Protein AF-A0A1B6F4Y6-F1 (afdb_monomer_lite)

Sequence (107 aa):
PGYATYAAPAYAAPAYHAPAAYAAPAYAAPAYAPAAYHAAPAYAPLASTAVGATAQSTVRSLDGNSVVSQYSKAVDTAFSSVRKYDTRVSNDGVAIAPAYHAPAAYA

InterPro domains:
  IPR022727 Pupal cuticle protein C1 [PF11018] (48-105)
  IPR022727 Pupal cuticle protein C1 [PTHR39068] (20-104)

Organism: NCBI:txid1464854

Secondary structure (DSSP, 8-state):
--PPPPPPPPPPPPPPPPPPPPPPPP-PPPP-PPPPPPPPP--------EEEEEEEEEEE-TTS-EEEEEEEEEEEETT-SS-EEEEEEE-----------PPP---

Structure (mmCIF, N/CA/C/O backbone):
data_AF-A0A1B6F4Y6-F1
#
_entry.id   AF-A0A1B6F4Y6-F1
#
loop_
_atom_site.group_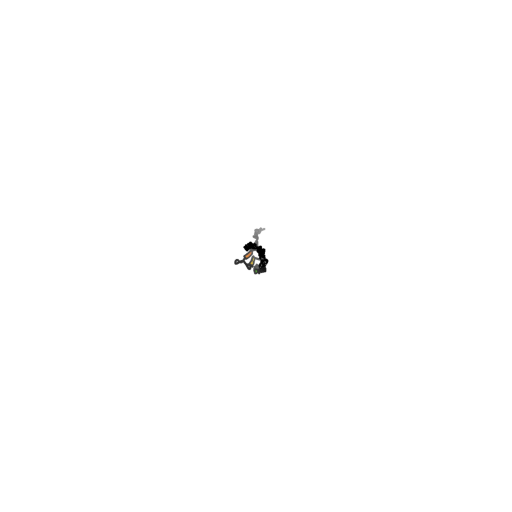PDB
_atom_site.id
_atom_site.type_symbol
_atom_site.label_atom_id
_atom_site.label_alt_id
_atom_site.label_comp_id
_atom_site.label_asym_id
_atom_site.label_entity_id
_atom_site.label_seq_id
_atom_site.pdbx_PDB_ins_code
_atom_site.Cartn_x
_atom_site.Cartn_y
_atom_site.Cartn_z
_atom_site.occupancy
_atom_site.B_iso_or_equiv
_atom_site.auth_seq_id
_atom_site.auth_comp_id
_atom_site.auth_asym_id
_atom_site.auth_atom_id
_atom_site.pdbx_PDB_model_num
ATOM 1 N N . PRO A 1 1 ? -82.770 4.663 133.769 1.00 49.16 1 PRO A N 1
ATOM 2 C CA . PRO A 1 1 ? -81.553 5.274 133.186 1.00 49.16 1 PRO A CA 1
ATOM 3 C C . PRO A 1 1 ? -80.719 4.231 132.425 1.00 49.16 1 PRO A C 1
ATOM 5 O O . PRO A 1 1 ? -80.155 3.334 133.039 1.00 49.16 1 PRO A O 1
ATOM 8 N N . GLY A 1 2 ? -80.678 4.323 131.097 1.00 47.34 2 GLY A N 1
ATOM 9 C CA . GLY A 1 2 ? -79.768 3.543 130.258 1.00 47.34 2 GLY A CA 1
ATOM 10 C C . GLY A 1 2 ? -79.181 4.482 129.216 1.00 47.34 2 GLY A C 1
ATOM 11 O O . GLY A 1 2 ? -79.928 5.018 128.403 1.00 47.34 2 GLY A O 1
ATOM 12 N N . TYR A 1 3 ? -77.881 4.754 129.289 1.00 50.53 3 TYR A N 1
ATOM 13 C CA . TYR A 1 3 ? -77.208 5.601 128.308 1.00 50.53 3 TYR A CA 1
ATOM 14 C C . TYR A 1 3 ? -76.654 4.706 127.203 1.00 50.53 3 TYR A C 1
ATOM 16 O O . TYR A 1 3 ? -75.944 3.743 127.488 1.00 50.53 3 TYR A O 1
ATOM 24 N N . ALA A 1 4 ? -76.994 5.007 125.952 1.00 58.19 4 ALA A N 1
ATOM 25 C CA . ALA A 1 4 ? -76.395 4.347 124.803 1.00 58.19 4 ALA A CA 1
ATOM 26 C C . ALA A 1 4 ? -74.946 4.829 124.645 1.00 58.19 4 ALA A C 1
ATOM 28 O O . ALA A 1 4 ? -74.690 6.026 124.515 1.00 58.19 4 ALA A O 1
ATOM 29 N N . THR A 1 5 ? -73.996 3.899 124.671 1.00 63.69 5 THR A N 1
ATOM 30 C CA . THR A 1 5 ? -72.590 4.155 124.356 1.00 63.69 5 THR A CA 1
ATOM 31 C C . THR A 1 5 ? -72.442 4.380 122.855 1.00 63.69 5 THR A C 1
ATOM 33 O O . THR A 1 5 ? -72.793 3.525 122.045 1.00 63.69 5 THR A O 1
ATOM 36 N N . TYR A 1 6 ? -71.919 5.543 122.475 1.00 61.00 6 TYR A N 1
ATOM 37 C CA . TYR A 1 6 ? -71.597 5.853 121.086 1.00 61.00 6 TYR A CA 1
ATOM 38 C C . TYR A 1 6 ? -70.309 5.130 120.668 1.00 61.00 6 TYR A C 1
ATOM 40 O O . TYR A 1 6 ? -69.278 5.282 121.323 1.00 61.00 6 TYR A O 1
ATOM 48 N N . ALA A 1 7 ? -70.356 4.368 119.574 1.00 67.25 7 ALA A N 1
ATOM 49 C CA . ALA A 1 7 ? -69.176 3.787 118.937 1.00 67.25 7 ALA A CA 1
ATOM 50 C C . ALA A 1 7 ? -68.831 4.600 117.682 1.00 67.25 7 ALA A C 1
ATOM 52 O O . ALA A 1 7 ? -69.653 4.728 116.775 1.00 67.25 7 ALA A O 1
ATOM 53 N N . ALA A 1 8 ? -67.625 5.170 117.635 1.00 62.53 8 ALA A N 1
ATOM 54 C CA . ALA A 1 8 ? -67.178 5.952 116.489 1.00 62.53 8 ALA A CA 1
ATOM 55 C C . ALA A 1 8 ? -66.841 5.036 115.293 1.00 62.53 8 ALA A C 1
ATOM 57 O O . ALA A 1 8 ? -66.228 3.983 115.490 1.00 62.53 8 ALA A O 1
ATOM 58 N N . PRO A 1 9 ? -67.202 5.417 114.056 1.00 69.50 9 PRO A N 1
ATOM 59 C CA . PRO A 1 9 ? -66.883 4.623 112.877 1.00 69.50 9 PRO A CA 1
ATOM 60 C C . PRO A 1 9 ? -65.378 4.657 112.573 1.00 69.50 9 PRO A C 1
ATOM 62 O O . PRO A 1 9 ? -64.752 5.718 112.576 1.00 69.50 9 PRO A O 1
ATOM 65 N N . ALA A 1 10 ? -64.799 3.490 112.283 1.00 69.94 10 ALA A N 1
ATOM 66 C CA . ALA A 1 10 ? -63.423 3.371 111.815 1.00 69.94 10 ALA A CA 1
ATOM 67 C C . ALA A 1 10 ? -63.345 3.727 110.324 1.00 69.94 10 ALA A C 1
ATOM 69 O O . ALA A 1 10 ? -64.048 3.141 109.501 1.00 69.94 10 ALA A O 1
ATOM 70 N N . TYR A 1 11 ? -62.480 4.677 109.974 1.00 58.34 11 TYR A N 1
ATOM 71 C CA . TYR A 1 11 ? -62.219 5.046 108.584 1.00 58.34 11 TYR A CA 1
ATOM 72 C C . TYR A 1 11 ? -61.033 4.241 108.039 1.00 58.34 11 TYR A C 1
ATOM 74 O O . TYR A 1 11 ? -59.954 4.256 108.628 1.00 58.34 11 TYR A O 1
ATOM 82 N N . ALA A 1 12 ? -61.218 3.563 106.904 1.00 70.44 12 ALA A N 1
ATOM 83 C CA . ALA A 1 12 ? -60.131 2.922 106.163 1.00 70.44 12 ALA A CA 1
ATOM 84 C C . ALA A 1 12 ? -59.596 3.882 105.089 1.00 70.44 12 ALA A C 1
ATOM 86 O O . ALA A 1 12 ? -60.371 4.452 104.320 1.00 70.44 12 ALA A O 1
ATOM 87 N N . ALA A 1 13 ? -58.276 4.076 105.041 1.00 69.75 13 ALA A N 1
ATOM 88 C CA . ALA A 1 13 ? -57.645 4.933 104.040 1.00 69.75 13 ALA A CA 1
ATOM 89 C C . ALA A 1 13 ? -57.548 4.219 102.672 1.00 69.75 13 ALA A C 1
ATOM 91 O O . ALA A 1 13 ? -57.342 3.003 102.642 1.00 69.75 13 ALA A O 1
ATOM 92 N N . PRO A 1 14 ? -57.651 4.939 101.538 1.00 68.75 14 PRO A N 1
ATOM 93 C CA . PRO A 1 14 ? -57.497 4.337 100.215 1.00 68.75 14 PRO A CA 1
ATOM 94 C C . PRO A 1 14 ? -56.054 3.880 99.965 1.00 68.75 14 PRO A C 1
ATOM 96 O O . PRO A 1 14 ? -55.106 4.598 100.286 1.00 68.75 14 PRO A O 1
ATOM 99 N N . ALA A 1 15 ? -55.887 2.717 99.334 1.00 69.44 15 ALA A N 1
ATOM 100 C CA . ALA A 1 15 ? -5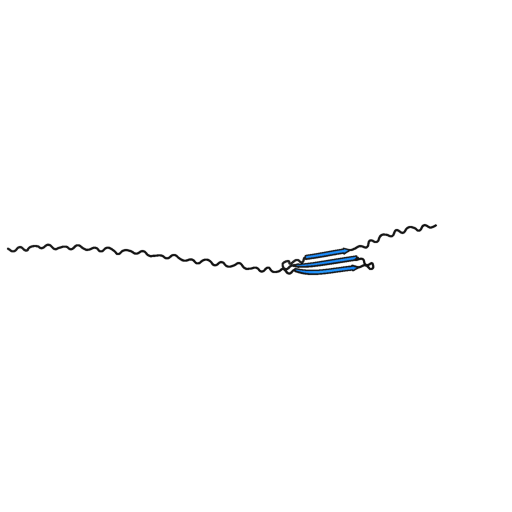4.599 2.262 98.821 1.00 69.44 15 ALA A CA 1
ATOM 101 C C . ALA A 1 15 ? -54.383 2.792 97.394 1.00 69.44 15 ALA A C 1
ATOM 103 O O . ALA A 1 15 ? -55.253 2.644 96.535 1.00 69.44 15 ALA A O 1
ATOM 104 N N . TYR A 1 16 ? -53.220 3.389 97.135 1.00 57.78 16 TYR A N 1
ATOM 105 C CA . TYR A 1 16 ? -52.840 3.878 95.808 1.00 57.78 16 TYR A CA 1
ATOM 106 C C . TYR A 1 16 ? -51.953 2.851 95.092 1.00 57.78 16 TYR A C 1
ATOM 108 O O . TYR A 1 16 ? -50.987 2.352 95.669 1.00 57.78 16 TYR A O 1
ATOM 116 N N . HIS A 1 17 ? -52.256 2.555 93.825 1.00 66.12 17 HIS A N 1
ATOM 117 C CA . HIS A 1 17 ? -51.414 1.717 92.967 1.00 66.12 17 HIS A CA 1
ATOM 118 C C . HIS A 1 17 ? -50.436 2.570 92.151 1.00 66.12 17 HIS A C 1
ATOM 120 O O . HIS A 1 17 ? -50.825 3.581 91.567 1.00 66.12 17 HIS A O 1
ATOM 126 N N . ALA A 1 18 ? -49.169 2.151 92.096 1.00 66.62 18 ALA A N 1
ATOM 127 C CA . ALA A 1 18 ? -48.155 2.787 91.259 1.00 66.62 18 ALA A CA 1
ATOM 128 C C . ALA A 1 18 ? -48.318 2.370 89.781 1.00 66.62 18 ALA A C 1
ATOM 130 O O . ALA A 1 18 ? -48.657 1.213 89.514 1.00 66.62 18 ALA A O 1
ATOM 131 N N . PRO A 1 19 ? -48.079 3.275 88.815 1.00 68.00 19 PRO A N 1
ATOM 132 C CA . PRO A 1 19 ? -48.217 2.962 87.395 1.00 68.00 19 PRO A CA 1
ATOM 133 C C . PRO A 1 19 ? -47.109 2.020 86.892 1.00 68.00 19 PRO A C 1
ATOM 135 O O . PRO A 1 19 ? -45.986 2.024 87.396 1.00 68.00 19 PRO A O 1
ATOM 138 N N . ALA A 1 20 ? -47.435 1.217 85.875 1.00 70.94 20 ALA A N 1
ATOM 139 C CA . ALA A 1 20 ? -46.521 0.261 85.251 1.00 70.94 20 ALA A CA 1
ATOM 140 C C . ALA A 1 20 ? -45.372 0.955 84.489 1.00 70.94 20 ALA A C 1
ATOM 142 O O . ALA A 1 20 ? -45.565 2.002 83.869 1.00 70.94 20 ALA A O 1
ATOM 143 N N . ALA A 1 21 ? -44.177 0.355 84.520 1.00 70.31 21 ALA A N 1
ATOM 144 C CA . ALA A 1 21 ? -42.980 0.890 83.873 1.00 70.31 21 ALA A CA 1
ATOM 145 C C . ALA A 1 21 ? -4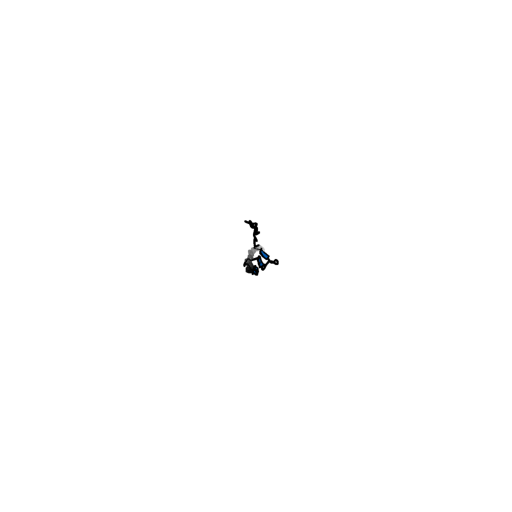3.072 0.846 82.334 1.00 70.31 21 ALA A C 1
ATOM 147 O O . ALA A 1 21 ? -43.538 -0.132 81.751 1.00 70.31 21 ALA A O 1
ATOM 148 N N . TYR A 1 22 ? -42.595 1.908 81.682 1.00 65.25 22 TYR A N 1
ATOM 149 C CA . TYR A 1 22 ? -42.643 2.085 80.229 1.00 65.25 22 TYR A CA 1
ATOM 150 C C . TYR A 1 22 ? -41.427 1.433 79.546 1.00 65.25 22 TYR A C 1
ATOM 152 O O . TYR A 1 22 ? -40.292 1.682 79.951 1.00 65.25 22 TYR A O 1
ATOM 160 N N . ALA A 1 23 ? -41.644 0.634 78.496 1.00 69.25 23 ALA A N 1
ATOM 161 C CA . ALA A 1 23 ? -40.573 0.046 77.683 1.00 69.25 23 ALA A CA 1
ATOM 162 C C . ALA A 1 23 ? -40.383 0.833 76.375 1.00 69.25 23 ALA A C 1
ATOM 164 O O . ALA A 1 23 ? -41.352 1.134 75.678 1.00 69.25 23 ALA A O 1
ATOM 165 N N . ALA A 1 24 ? -39.136 1.174 76.040 1.00 66.50 24 ALA A N 1
ATOM 166 C CA . ALA A 1 24 ? -38.817 1.953 74.843 1.00 66.50 24 ALA A CA 1
ATOM 167 C C . ALA A 1 24 ? -38.710 1.071 73.574 1.00 66.50 24 ALA A C 1
ATOM 169 O O . ALA A 1 24 ? -38.251 -0.070 73.672 1.00 66.50 24 ALA A O 1
ATOM 170 N N . PRO A 1 25 ? -39.073 1.581 72.379 1.00 68.94 25 PRO A N 1
ATOM 171 C CA . PRO A 1 25 ? -38.946 0.840 71.121 1.00 68.94 25 PRO A CA 1
ATOM 172 C C . PRO A 1 25 ? -37.488 0.695 70.662 1.00 68.94 25 PRO A C 1
ATOM 174 O O . PRO A 1 25 ? -36.698 1.632 70.784 1.00 68.94 25 PRO A O 1
ATOM 177 N N . ALA A 1 26 ? -37.152 -0.449 70.059 1.00 73.94 26 ALA A N 1
ATOM 178 C CA . ALA A 1 26 ? -35.869 -0.674 69.392 1.00 73.94 26 ALA A CA 1
ATOM 179 C C . ALA A 1 26 ? -35.980 -0.401 67.881 1.00 73.94 26 ALA A C 1
ATOM 181 O O . ALA A 1 26 ? -36.937 -0.834 67.240 1.00 73.94 26 ALA A O 1
ATOM 182 N N . TYR A 1 27 ? -34.982 0.276 67.309 1.00 67.00 27 TYR A N 1
ATOM 183 C CA . TYR A 1 27 ? -34.905 0.582 65.876 1.00 67.00 27 TYR A CA 1
ATOM 184 C C . TYR A 1 27 ? -33.744 -0.176 65.221 1.00 67.00 27 TYR A C 1
ATOM 186 O O . TYR A 1 27 ? -32.644 -0.219 65.770 1.00 67.00 27 TYR A O 1
ATOM 194 N N . ALA A 1 28 ? -33.979 -0.748 64.036 1.00 76.00 28 ALA A N 1
ATOM 195 C CA . ALA A 1 28 ? -32.953 -1.400 63.220 1.00 76.00 28 ALA A CA 1
ATOM 196 C C . ALA A 1 28 ? -32.462 -0.461 62.106 1.00 76.00 28 ALA A C 1
ATOM 198 O O . ALA A 1 28 ? -33.259 0.250 61.492 1.00 76.00 28 ALA A O 1
ATOM 199 N N . ALA A 1 29 ? -31.153 -0.462 61.837 1.00 75.88 29 ALA A N 1
ATOM 200 C CA . ALA A 1 29 ? -30.553 0.369 60.796 1.00 75.88 29 ALA A CA 1
ATOM 201 C C . ALA A 1 29 ? -30.686 -0.271 59.394 1.00 75.88 29 ALA A C 1
ATOM 203 O O . ALA A 1 29 ? -30.615 -1.498 59.281 1.00 75.88 29 ALA A O 1
ATOM 204 N N . PRO A 1 30 ? -30.828 0.527 58.316 1.00 71.69 30 PRO A N 1
ATOM 205 C CA . PRO A 1 30 ? -30.873 0.009 56.948 1.00 71.69 30 PRO A CA 1
ATOM 206 C C . PRO A 1 30 ? -29.524 -0.570 56.497 1.00 71.69 30 PRO A C 1
ATOM 208 O O . PRO A 1 30 ? -28.478 0.045 56.708 1.00 71.69 30 PRO A O 1
ATOM 211 N N . ALA A 1 31 ? -29.552 -1.719 55.819 1.00 75.38 31 ALA A N 1
ATOM 212 C CA . ALA A 1 31 ? -28.379 -2.309 55.177 1.00 75.38 31 ALA A CA 1
ATOM 213 C C . ALA A 1 31 ? -28.291 -1.867 53.706 1.00 75.38 31 ALA A C 1
ATOM 215 O O . ALA A 1 31 ? -29.257 -2.008 52.957 1.00 75.38 31 ALA A O 1
ATOM 216 N N . TYR A 1 32 ? -27.128 -1.363 53.287 1.00 71.25 32 TYR A N 1
ATOM 217 C CA . TYR A 1 32 ? -26.856 -0.978 51.900 1.00 71.25 32 TYR A CA 1
ATOM 218 C C . TYR A 1 32 ? -25.940 -2.003 51.222 1.00 71.25 32 TYR A C 1
ATOM 220 O O . TYR A 1 32 ? -24.920 -2.399 51.785 1.00 71.25 32 TYR A O 1
ATOM 228 N N . ALA A 1 33 ? -26.296 -2.417 50.005 1.00 78.94 33 ALA A N 1
ATOM 229 C CA . ALA A 1 33 ? -25.467 -3.282 49.167 1.00 78.94 33 ALA A CA 1
ATOM 230 C C . ALA A 1 33 ? -24.441 -2.459 48.358 1.00 78.94 33 ALA A C 1
ATOM 232 O O . ALA A 1 33 ? -24.740 -1.322 47.980 1.00 78.94 33 ALA A O 1
ATOM 233 N N . PRO A 1 34 ? -23.244 -3.006 48.067 1.00 74.12 34 PRO A N 1
ATOM 234 C CA . PRO A 1 34 ? -22.243 -2.308 47.267 1.00 74.12 34 PRO A CA 1
ATOM 235 C C . PRO A 1 34 ? -22.683 -2.158 45.803 1.00 74.12 34 PRO A C 1
ATOM 237 O O . PRO A 1 34 ? -23.311 -3.048 45.229 1.00 74.12 34 PRO A O 1
ATOM 240 N N . ALA A 1 35 ? -22.317 -1.031 45.190 1.00 75.00 35 ALA A N 1
ATOM 241 C CA . ALA A 1 35 ? -22.615 -0.739 43.791 1.00 75.00 35 ALA A CA 1
ATOM 242 C C . ALA A 1 35 ? -21.825 -1.653 42.837 1.00 75.00 35 ALA A C 1
ATOM 244 O O . ALA A 1 35 ? -20.614 -1.829 42.988 1.00 75.00 35 ALA A O 1
ATOM 245 N N . ALA A 1 36 ? -22.503 -2.200 41.825 1.00 73.25 36 ALA A N 1
ATOM 246 C CA . ALA A 1 36 ? -21.870 -2.954 40.750 1.00 73.25 36 ALA A CA 1
ATOM 247 C C . ALA A 1 36 ? -21.292 -1.990 39.701 1.00 73.25 36 ALA A C 1
ATOM 249 O O . ALA A 1 36 ? -22.020 -1.179 39.131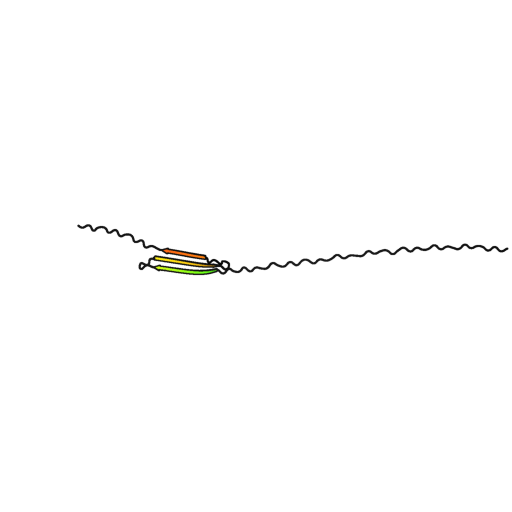 1.00 73.25 36 ALA A O 1
ATOM 250 N N . TYR A 1 37 ? -19.990 -2.091 39.432 1.00 72.44 37 TYR A N 1
ATOM 251 C CA . TYR A 1 37 ? -19.338 -1.364 38.343 1.00 72.44 37 TYR A CA 1
ATOM 252 C C . TYR A 1 37 ? -19.254 -2.243 37.091 1.00 72.44 37 TYR A C 1
ATOM 254 O O . TYR A 1 37 ? -18.876 -3.412 37.166 1.00 72.44 37 TYR A O 1
ATOM 262 N N . HIS A 1 38 ? -19.586 -1.672 35.933 1.00 72.94 38 HIS A N 1
ATOM 263 C CA . HIS A 1 38 ? -19.464 -2.342 34.640 1.00 72.94 38 HIS A CA 1
ATOM 264 C C . HIS A 1 38 ? -18.027 -2.246 34.104 1.00 72.94 38 HIS A C 1
ATOM 266 O O . HIS A 1 38 ? -17.399 -1.190 34.177 1.00 72.94 38 HIS A O 1
ATOM 272 N N . ALA A 1 39 ? -17.516 -3.347 33.546 1.00 75.06 39 ALA A N 1
ATOM 273 C CA . ALA A 1 39 ? -16.211 -3.381 32.889 1.00 75.06 39 ALA A CA 1
ATOM 274 C C . ALA A 1 39 ? -16.222 -2.569 31.580 1.00 75.06 39 ALA A C 1
ATOM 276 O O . ALA A 1 39 ? -17.206 -2.585 30.837 1.00 75.06 39 ALA A O 1
ATOM 277 N N . ALA A 1 40 ? -15.119 -1.872 31.293 1.00 73.81 40 ALA A N 1
ATOM 278 C CA . ALA A 1 40 ? -14.960 -1.104 30.061 1.00 73.81 40 ALA A CA 1
ATOM 279 C C . ALA A 1 40 ? -14.921 -2.027 28.820 1.00 73.81 40 ALA A C 1
ATOM 281 O O . ALA A 1 40 ? -14.366 -3.127 28.904 1.00 73.81 40 ALA A O 1
ATOM 282 N N . PRO A 1 41 ? -15.461 -1.597 27.662 1.00 70.00 41 PRO A N 1
ATOM 283 C CA . PRO A 1 41 ? -15.406 -2.383 26.432 1.00 70.00 41 PRO A CA 1
ATOM 284 C C . PRO A 1 41 ? -13.961 -2.652 25.993 1.00 70.00 41 PRO A C 1
ATOM 286 O O . PRO A 1 41 ? -13.140 -1.735 25.939 1.00 70.00 41 PRO A O 1
ATOM 289 N N . ALA A 1 42 ? -13.658 -3.900 25.632 1.00 71.62 42 ALA A N 1
ATOM 290 C CA . ALA A 1 42 ? -12.390 -4.257 25.008 1.00 71.62 42 ALA A CA 1
ATOM 291 C C . ALA A 1 42 ? -12.428 -3.898 23.512 1.00 71.62 42 ALA A C 1
ATOM 293 O O . ALA A 1 42 ? -13.208 -4.470 22.752 1.00 71.62 42 ALA A O 1
ATOM 294 N N . TYR A 1 43 ? -11.583 -2.961 23.077 1.00 64.25 43 TYR A N 1
ATOM 295 C CA . TYR A 1 43 ? -11.405 -2.647 21.659 1.00 64.25 43 TYR A CA 1
ATOM 296 C C . TYR A 1 43 ? -10.371 -3.599 21.049 1.00 64.25 43 TYR A C 1
ATOM 298 O O . TYR A 1 43 ? -9.202 -3.580 21.434 1.00 64.25 43 TYR A O 1
ATOM 306 N N . ALA A 1 44 ? -10.783 -4.426 20.086 1.00 69.75 44 ALA A N 1
ATOM 307 C CA . ALA A 1 44 ? -9.839 -5.168 19.257 1.00 69.75 44 ALA A CA 1
ATOM 308 C C . ALA A 1 44 ? -9.151 -4.190 18.283 1.00 69.75 44 ALA A C 1
ATOM 310 O O . ALA A 1 44 ? -9.853 -3.432 17.606 1.00 69.75 44 ALA A O 1
ATOM 311 N N . PRO A 1 45 ? -7.809 -4.175 18.176 1.00 62.25 45 PRO A N 1
ATOM 312 C CA . PRO A 1 45 ? -7.142 -3.355 17.178 1.00 62.25 45 PRO A CA 1
ATOM 313 C C . PRO A 1 45 ? -7.489 -3.896 15.788 1.00 62.25 45 PRO A C 1
ATOM 315 O O . PRO A 1 45 ? -7.115 -5.012 15.429 1.00 62.25 45 PRO A O 1
ATOM 318 N N . LEU A 1 46 ? -8.219 -3.106 15.001 1.00 64.94 46 LEU A N 1
ATOM 319 C CA . LEU A 1 46 ? -8.387 -3.355 13.573 1.00 64.94 46 LEU A CA 1
ATOM 320 C C . LEU A 1 46 ? -6.992 -3.327 12.938 1.00 64.94 46 LEU A C 1
ATOM 322 O O . LEU A 1 46 ? -6.373 -2.266 12.853 1.00 64.94 46 LEU A O 1
ATOM 326 N N . ALA A 1 47 ? -6.480 -4.485 12.522 1.00 65.25 47 ALA A N 1
ATOM 327 C CA . ALA A 1 47 ? -5.265 -4.547 11.723 1.00 65.25 47 ALA A CA 1
ATOM 328 C C . ALA A 1 47 ? -5.517 -3.756 10.430 1.00 65.25 47 ALA A C 1
ATOM 330 O O . ALA A 1 47 ? -6.357 -4.146 9.618 1.00 65.25 47 ALA A O 1
ATOM 331 N N . SER A 1 48 ? -4.854 -2.611 10.258 1.00 65.62 48 SER A N 1
ATOM 332 C CA . SER A 1 48 ? -5.012 -1.809 9.048 1.00 65.62 48 SER A CA 1
ATOM 333 C C . SER A 1 48 ? -4.378 -2.557 7.877 1.00 65.62 48 SER A C 1
ATOM 335 O O . SER A 1 48 ? -3.169 -2.777 7.830 1.00 65.62 48 SER A O 1
ATOM 337 N N . THR A 1 49 ? -5.194 -2.982 6.917 1.00 73.31 49 THR A N 1
ATOM 338 C CA . THR A 1 49 ? -4.684 -3.526 5.661 1.00 73.31 49 THR A CA 1
ATOM 339 C C . THR A 1 49 ? -4.348 -2.355 4.743 1.00 73.31 49 THR A C 1
ATOM 341 O O . THR A 1 49 ? -5.190 -1.503 4.452 1.00 73.31 49 THR A O 1
ATOM 344 N N . ALA A 1 50 ? -3.086 -2.263 4.330 1.00 81.75 50 ALA A N 1
ATOM 345 C CA . ALA A 1 50 ? -2.676 -1.360 3.266 1.00 81.75 50 ALA A CA 1
ATOM 346 C C . ALA A 1 50 ? -2.701 -2.128 1.941 1.00 81.75 50 ALA A C 1
ATOM 348 O O . ALA A 1 50 ? -2.183 -3.243 1.863 1.00 81.75 50 ALA A O 1
ATOM 349 N N . VAL A 1 51 ? -3.297 -1.542 0.906 1.00 86.69 51 VAL A N 1
ATOM 350 C CA . VAL A 1 51 ? -3.325 -2.118 -0.444 1.00 86.69 51 VAL A CA 1
ATOM 351 C C . VAL A 1 51 ? -2.412 -1.284 -1.326 1.00 86.69 51 VAL A C 1
ATOM 353 O O . VAL A 1 51 ? -2.528 -0.061 -1.359 1.00 86.69 51 VAL A O 1
ATOM 356 N N . GLY A 1 52 ? -1.483 -1.935 -2.024 1.00 91.38 52 GLY A N 1
ATOM 357 C CA . GLY A 1 52 ? -0.505 -1.257 -2.865 1.00 91.38 52 GLY A CA 1
ATOM 358 C C . GLY A 1 52 ? -0.438 -1.813 -4.281 1.00 91.38 52 GLY A C 1
ATOM 359 O O . GLY A 1 52 ? -0.745 -2.979 -4.516 1.00 91.38 52 GLY A O 1
ATOM 360 N N . ALA A 1 53 ? -0.001 -0.971 -5.214 1.00 93.31 53 ALA A N 1
ATOM 361 C CA . ALA A 1 53 ? 0.312 -1.350 -6.588 1.00 93.31 53 ALA A CA 1
ATOM 362 C C . ALA A 1 53 ? 1.644 -0.726 -7.013 1.00 93.31 53 ALA A C 1
ATOM 364 O O . ALA A 1 53 ? 1.963 0.401 -6.621 1.00 93.31 53 ALA A O 1
ATOM 365 N N . THR A 1 54 ? 2.410 -1.447 -7.826 1.00 96.50 54 THR A N 1
ATOM 366 C CA . THR A 1 54 ? 3.672 -0.980 -8.407 1.00 96.50 54 THR A CA 1
ATOM 367 C C . THR A 1 54 ? 3.673 -1.214 -9.914 1.00 96.50 54 THR A C 1
ATOM 369 O O . THR A 1 54 ? 3.128 -2.204 -10.398 1.00 96.50 54 THR A O 1
ATOM 372 N N . ALA A 1 55 ? 4.280 -0.295 -10.661 1.00 95.50 55 ALA A N 1
ATOM 373 C CA . ALA A 1 55 ? 4.500 -0.429 -12.094 1.00 95.50 55 ALA A CA 1
ATOM 374 C C . ALA A 1 55 ? 5.893 0.092 -12.457 1.00 95.50 55 ALA A C 1
ATOM 376 O O . ALA A 1 55 ? 6.375 1.074 -11.890 1.00 95.50 55 ALA A O 1
ATOM 377 N N . GLN A 1 56 ? 6.539 -0.568 -13.413 1.00 95.31 56 GLN A N 1
ATOM 378 C CA . GLN A 1 56 ? 7.839 -0.164 -13.932 1.00 95.31 56 GLN A CA 1
ATOM 379 C C . GLN A 1 56 ? 7.858 -0.324 -15.450 1.00 95.31 56 GLN A C 1
ATOM 381 O O . GLN A 1 56 ? 7.353 -1.312 -15.978 1.00 95.31 56 GLN A O 1
ATOM 386 N N . SER A 1 57 ? 8.460 0.641 -16.139 1.00 93.31 57 SER A N 1
ATOM 387 C CA . SER A 1 57 ? 8.702 0.589 -17.578 1.00 93.31 57 SER A CA 1
ATOM 388 C C . SER A 1 57 ? 10.069 1.184 -17.896 1.00 93.31 57 SER A C 1
ATOM 390 O O . SER A 1 57 ? 10.423 2.237 -17.366 1.00 93.31 57 SER A O 1
ATOM 392 N N . THR A 1 58 ? 10.831 0.518 -18.761 1.00 92.12 58 THR A N 1
ATOM 393 C CA . THR A 1 58 ? 12.130 0.996 -19.242 1.00 92.12 58 THR A CA 1
ATOM 394 C C . THR A 1 58 ? 12.185 0.851 -20.755 1.00 92.12 58 THR A C 1
ATOM 396 O O . THR A 1 58 ? 11.992 -0.243 -21.284 1.00 92.12 58 THR A O 1
ATOM 399 N N . VAL A 1 59 ? 12.499 1.945 -21.442 1.00 91.62 59 VAL A N 1
ATOM 400 C CA . VAL A 1 59 ? 12.797 1.961 -22.875 1.00 91.62 59 VAL A CA 1
ATOM 401 C C . VAL A 1 59 ? 14.310 1.890 -23.052 1.00 91.62 59 VAL A C 1
ATOM 403 O O . VAL A 1 59 ? 15.048 2.676 -22.455 1.00 91.62 59 VAL A O 1
ATOM 406 N N . ARG A 1 60 ? 14.776 0.943 -23.871 1.00 88.06 60 ARG A N 1
ATOM 407 C CA . ARG A 1 60 ? 16.199 0.739 -24.178 1.00 88.06 60 ARG A CA 1
ATOM 408 C C . ARG A 1 60 ? 16.513 1.200 -25.600 1.00 88.06 60 ARG A C 1
ATOM 410 O O . ARG A 1 60 ? 15.693 1.013 -26.495 1.00 88.06 60 ARG A O 1
ATOM 417 N N . SER A 1 61 ? 17.693 1.785 -25.791 1.00 81.75 61 SER A N 1
ATOM 418 C CA . SER A 1 61 ? 18.254 2.095 -27.110 1.00 81.75 61 SER A CA 1
ATOM 419 C C . SER A 1 61 ? 18.789 0.823 -27.766 1.00 81.75 61 SER A C 1
ATOM 421 O O . SER A 1 61 ? 19.047 -0.179 -27.093 1.00 81.75 61 SER A O 1
ATOM 423 N N . LEU A 1 62 ? 19.030 0.897 -29.074 1.00 82.00 62 LEU A N 1
ATOM 424 C CA . LEU A 1 62 ? 19.718 -0.142 -29.848 1.00 82.00 62 LEU A CA 1
ATOM 425 C C . LEU A 1 62 ? 21.129 -0.424 -29.305 1.00 82.00 62 LEU A C 1
ATOM 427 O O . LEU A 1 62 ? 21.620 -1.544 -29.394 1.00 82.00 62 LEU A O 1
ATOM 431 N N . ASP A 1 63 ? 21.730 0.575 -28.663 1.00 81.19 63 ASP A N 1
ATOM 432 C CA . ASP A 1 63 ? 23.083 0.537 -28.097 1.00 81.19 63 ASP A CA 1
ATOM 433 C C . ASP A 1 63 ? 23.106 -0.069 -26.676 1.00 81.19 63 ASP A C 1
ATOM 435 O O . ASP A 1 63 ? 24.121 -0.031 -25.985 1.00 81.19 63 ASP A O 1
ATOM 439 N N . GLY A 1 64 ? 21.968 -0.589 -26.195 1.00 76.19 64 GLY A N 1
ATOM 440 C CA . GLY A 1 64 ? 21.824 -1.204 -24.871 1.00 76.19 64 GLY A CA 1
ATOM 441 C C . GLY A 1 64 ? 21.599 -0.223 -23.712 1.00 76.19 64 GLY A C 1
ATOM 442 O O . GLY A 1 64 ? 21.282 -0.660 -22.603 1.00 76.19 64 GLY A O 1
ATOM 443 N N . ASN A 1 65 ? 21.697 1.089 -23.957 1.00 80.69 65 ASN A N 1
ATOM 444 C CA . ASN A 1 65 ? 21.475 2.138 -22.957 1.00 80.69 65 ASN A CA 1
ATOM 445 C C . ASN A 1 65 ? 19.989 2.279 -22.560 1.00 80.69 65 ASN A C 1
ATOM 447 O O . ASN A 1 65 ? 19.104 2.180 -23.412 1.00 80.69 65 ASN A O 1
ATOM 451 N N . SER A 1 66 ? 19.696 2.554 -21.285 1.00 81.94 66 SER A N 1
ATOM 452 C CA . SER A 1 66 ? 18.324 2.781 -20.796 1.00 81.94 66 SER A CA 1
ATOM 453 C C . SER A 1 66 ? 17.910 4.238 -21.010 1.00 81.94 66 SER A C 1
ATOM 455 O O . SER A 1 66 ? 18.084 5.074 -20.133 1.00 81.94 66 SER A O 1
ATOM 457 N N . VAL A 1 67 ? 17.339 4.543 -22.176 1.00 83.94 67 VAL A N 1
ATOM 458 C CA . VAL A 1 67 ? 17.001 5.919 -22.581 1.00 83.94 67 VAL A CA 1
ATOM 459 C C . VAL A 1 67 ? 16.034 6.575 -21.597 1.00 83.94 67 VAL A C 1
ATOM 461 O O . VAL A 1 67 ? 16.243 7.711 -21.196 1.00 83.94 67 VAL A O 1
ATOM 464 N N . VAL A 1 68 ? 14.983 5.868 -21.172 1.00 89.75 68 VAL A N 1
ATOM 465 C CA . VAL A 1 68 ? 14.039 6.371 -20.159 1.00 89.75 68 VAL A CA 1
ATOM 466 C C . VAL A 1 68 ? 13.569 5.222 -19.278 1.00 89.75 68 VAL A C 1
ATOM 468 O O . VAL A 1 68 ? 13.169 4.174 -19.785 1.00 89.75 68 VAL A O 1
ATOM 471 N N . SER A 1 69 ? 13.567 5.429 -17.963 1.00 91.75 69 SER A N 1
ATOM 472 C CA . SER A 1 69 ? 12.966 4.519 -16.985 1.00 91.75 69 SER A CA 1
ATOM 473 C C . SER A 1 69 ? 11.940 5.246 -16.129 1.00 91.75 69 SER A C 1
ATOM 475 O O . SER A 1 69 ? 12.211 6.323 -15.606 1.00 91.75 69 SER A O 1
ATOM 477 N N . GLN A 1 70 ? 10.777 4.631 -15.940 1.00 94.88 70 GLN A N 1
ATOM 478 C CA . GLN A 1 70 ? 9.718 5.106 -15.063 1.00 94.88 70 GLN A CA 1
ATOM 479 C C . GLN A 1 70 ? 9.369 4.019 -14.051 1.00 94.88 70 GLN A C 1
ATOM 481 O O . GLN A 1 70 ? 9.138 2.866 -14.409 1.00 94.88 70 GLN A O 1
ATOM 486 N N . TYR A 1 71 ? 9.293 4.406 -12.786 1.00 95.69 71 TYR A N 1
ATOM 487 C CA . TYR A 1 71 ? 8.819 3.572 -11.693 1.00 95.69 71 TYR A CA 1
ATOM 488 C C . TYR A 1 71 ? 7.732 4.326 -10.940 1.00 95.69 71 TYR A C 1
ATOM 490 O O . TYR A 1 71 ? 7.920 5.492 -10.597 1.00 95.69 71 TYR A O 1
ATOM 498 N N . SER A 1 72 ? 6.612 3.674 -10.656 1.00 95.12 72 SER A N 1
ATOM 499 C CA . SER A 1 72 ? 5.553 4.235 -9.825 1.00 95.12 72 SER A CA 1
ATOM 50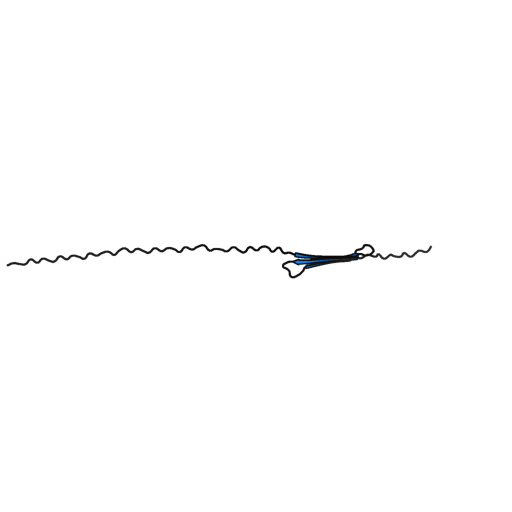0 C C . SER A 1 72 ? 5.070 3.227 -8.793 1.00 95.12 72 SER A C 1
ATOM 502 O O . SER A 1 72 ? 5.000 2.021 -9.038 1.00 95.12 72 SER A O 1
ATOM 504 N N . LYS A 1 73 ? 4.727 3.737 -7.612 1.00 96.00 73 LYS A N 1
ATOM 505 C CA . LYS A 1 73 ? 4.029 2.993 -6.568 1.00 96.00 73 LYS A CA 1
ATOM 506 C C . LYS A 1 73 ? 2.871 3.809 -6.014 1.00 96.00 73 LYS A C 1
ATOM 508 O O . LYS A 1 73 ? 2.955 5.034 -5.904 1.00 96.00 73 LYS A O 1
ATOM 513 N N . ALA A 1 74 ? 1.811 3.110 -5.641 1.00 95.25 74 ALA A N 1
ATOM 514 C CA . ALA A 1 74 ? 0.618 3.667 -5.030 1.00 95.25 74 ALA A CA 1
ATOM 515 C C . ALA A 1 74 ? 0.231 2.842 -3.801 1.00 95.25 74 ALA A C 1
ATOM 517 O O . ALA A 1 74 ? 0.345 1.618 -3.849 1.00 95.25 74 ALA A O 1
ATOM 518 N N . VAL A 1 75 ? -0.217 3.492 -2.726 1.00 94.88 75 VAL A N 1
ATOM 519 C CA . VAL A 1 75 ? -0.685 2.826 -1.500 1.00 94.88 75 VAL A CA 1
ATOM 520 C C . VAL A 1 75 ? -1.953 3.493 -0.974 1.00 94.88 75 VAL A C 1
ATOM 522 O O . VAL A 1 75 ? -1.982 4.715 -0.802 1.00 94.88 75 VAL A O 1
ATOM 525 N N . ASP A 1 76 ? -2.955 2.668 -0.675 1.00 93.00 76 ASP A N 1
ATOM 526 C CA . ASP A 1 76 ? -4.152 3.009 0.093 1.00 93.00 76 ASP A CA 1
ATOM 527 C C . ASP A 1 76 ? -4.054 2.424 1.502 1.00 93.00 76 ASP A C 1
ATOM 529 O O . ASP A 1 76 ? -3.632 1.279 1.675 1.00 93.00 76 ASP A O 1
ATOM 533 N N . THR A 1 77 ? -4.490 3.186 2.504 1.00 90.50 77 THR A N 1
ATOM 534 C CA . THR A 1 77 ? -4.530 2.751 3.908 1.00 90.50 77 THR A CA 1
ATOM 535 C C . THR A 1 77 ? -5.970 2.776 4.404 1.00 90.50 77 THR A C 1
ATOM 537 O O . THR A 1 77 ? -6.704 3.707 4.093 1.00 90.50 77 THR A O 1
ATOM 540 N N . ALA A 1 78 ? -6.351 1.806 5.240 1.00 84.31 78 ALA A N 1
ATOM 541 C CA . ALA A 1 78 ? -7.723 1.597 5.718 1.00 84.31 78 ALA A CA 1
ATOM 542 C C . ALA A 1 78 ? -8.460 2.835 6.285 1.00 84.31 78 ALA A C 1
ATOM 544 O O . ALA A 1 78 ? -9.683 2.890 6.223 1.00 84.31 78 ALA A O 1
ATOM 545 N N . PHE A 1 79 ? -7.742 3.825 6.828 1.00 85.00 79 PHE A N 1
ATOM 546 C CA . PHE A 1 79 ? -8.329 5.020 7.457 1.00 85.00 79 PHE A CA 1
ATOM 547 C C . PHE A 1 79 ? -8.051 6.323 6.691 1.00 85.00 79 PHE A C 1
ATOM 549 O O . PHE A 1 79 ? -8.299 7.408 7.212 1.00 85.00 79 PHE A O 1
ATOM 556 N N . SER A 1 80 ? -7.518 6.233 5.469 1.00 88.25 80 SER A N 1
ATOM 557 C CA . SER A 1 80 ? -7.253 7.388 4.609 1.00 88.25 80 SER A CA 1
ATOM 558 C C . SER A 1 80 ? -8.122 7.316 3.362 1.00 88.25 80 SER A C 1
ATOM 560 O O . SER A 1 80 ? -8.118 6.314 2.654 1.00 88.25 80 SER A O 1
ATOM 562 N N . SER A 1 81 ? -8.820 8.406 3.050 1.00 90.12 81 SER A N 1
ATOM 563 C CA . SER A 1 81 ? -9.493 8.581 1.756 1.00 90.12 81 SER A CA 1
ATOM 564 C C . SER A 1 81 ? -8.525 8.983 0.639 1.00 90.12 81 SER A C 1
ATOM 566 O O . SER A 1 81 ? -8.894 8.980 -0.534 1.00 90.12 81 SER A O 1
ATOM 568 N N . VAL A 1 82 ? -7.287 9.343 0.993 1.00 94.38 82 VAL A N 1
ATOM 569 C CA . VAL A 1 82 ? -6.259 9.796 0.057 1.00 94.38 82 VAL A CA 1
ATOM 570 C C . VAL A 1 82 ? -5.237 8.691 -0.169 1.00 94.38 82 VAL A C 1
ATOM 572 O O . VAL A 1 82 ? -4.617 8.192 0.776 1.00 94.38 82 VAL A O 1
ATOM 575 N N . ARG A 1 83 ? -5.023 8.374 -1.446 1.00 93.56 83 ARG A N 1
ATOM 576 C CA . ARG A 1 83 ? -3.982 7.468 -1.928 1.00 93.56 83 ARG A CA 1
ATOM 577 C C . ARG A 1 83 ? -2.634 8.177 -1.993 1.00 93.56 83 ARG A C 1
ATOM 579 O O . ARG A 1 83 ? -2.527 9.268 -2.558 1.00 93.56 83 ARG A O 1
ATOM 586 N N . LYS A 1 84 ? -1.578 7.547 -1.475 1.00 94.25 84 LYS A N 1
ATOM 587 C CA . LYS A 1 84 ? -0.209 8.062 -1.612 1.00 94.25 84 LYS A CA 1
ATOM 588 C C . LYS A 1 84 ? 0.438 7.502 -2.872 1.00 94.25 84 LYS A C 1
ATOM 590 O O . LYS A 1 84 ? 0.475 6.291 -3.056 1.00 94.25 84 LYS A O 1
ATOM 595 N N . TYR A 1 85 ? 1.016 8.384 -3.683 1.00 95.12 85 TYR A N 1
ATOM 596 C CA . TYR A 1 85 ? 1.793 8.029 -4.868 1.00 95.12 85 TYR A CA 1
ATOM 597 C C . TYR A 1 85 ? 3.257 8.464 -4.728 1.00 95.12 85 TYR A C 1
ATOM 599 O O . TYR A 1 85 ? 3.554 9.493 -4.113 1.00 95.12 85 TYR A O 1
ATOM 607 N N . ASP A 1 86 ? 4.158 7.675 -5.305 1.00 95.81 86 ASP A N 1
ATOM 608 C CA . ASP A 1 86 ? 5.580 7.983 -5.487 1.00 95.81 86 ASP A CA 1
ATOM 609 C C . ASP A 1 86 ? 5.971 7.515 -6.893 1.00 95.81 86 ASP A C 1
ATOM 611 O O . ASP A 1 86 ? 5.822 6.336 -7.221 1.00 95.81 86 ASP A O 1
ATOM 615 N N . THR A 1 87 ? 6.409 8.461 -7.724 1.00 95.81 87 THR A N 1
ATOM 616 C CA . THR A 1 87 ? 6.820 8.226 -9.109 1.00 95.81 87 THR A CA 1
ATOM 617 C C . THR A 1 87 ? 8.232 8.753 -9.295 1.00 95.81 87 THR A C 1
ATOM 619 O O . THR A 1 87 ? 8.527 9.895 -8.943 1.00 95.81 87 THR A O 1
ATOM 622 N N . ARG A 1 88 ? 9.095 7.935 -9.894 1.00 95.25 88 ARG A N 1
ATOM 623 C CA . ARG A 1 88 ? 10.456 8.295 -10.288 1.00 95.25 88 ARG A CA 1
ATOM 624 C C . ARG A 1 88 ? 10.610 8.101 -11.784 1.00 95.25 88 ARG A C 1
ATOM 626 O O . ARG A 1 88 ? 10.187 7.081 -12.324 1.00 95.25 88 ARG A O 1
ATOM 633 N N . VAL A 1 89 ? 11.221 9.080 -12.433 1.00 93.25 89 VAL A N 1
ATOM 634 C CA . VAL A 1 89 ? 11.562 9.046 -13.855 1.00 93.25 89 VAL A CA 1
ATOM 635 C C . VAL A 1 89 ? 13.055 9.339 -13.963 1.00 93.25 89 VAL A C 1
ATOM 637 O O . VAL A 1 89 ? 13.511 10.331 -13.401 1.00 93.25 89 VAL A O 1
ATOM 640 N N . SER A 1 90 ? 13.803 8.473 -14.648 1.00 90.81 90 SER A N 1
ATOM 641 C CA . SER A 1 90 ? 15.204 8.701 -15.027 1.00 90.81 90 SER A CA 1
ATOM 642 C C . SER A 1 90 ? 15.327 8.708 -16.542 1.00 90.81 90 SER A C 1
ATOM 644 O O . SER A 1 90 ? 14.623 7.964 -17.228 1.00 90.81 90 SER A O 1
ATOM 646 N N . ASN A 1 91 ? 16.230 9.536 -17.047 1.00 87.38 91 ASN A N 1
ATOM 647 C CA . ASN A 1 91 ? 16.641 9.564 -18.441 1.00 87.38 91 ASN A CA 1
ATOM 648 C C . ASN A 1 91 ? 18.165 9.527 -18.451 1.00 87.38 91 ASN A C 1
ATOM 650 O O . ASN A 1 91 ? 18.811 10.528 -18.127 1.00 87.38 91 ASN A O 1
ATOM 654 N N . ASP A 1 92 ? 18.719 8.364 -18.776 1.00 80.12 92 ASP A N 1
ATOM 655 C CA . ASP A 1 92 ? 20.161 8.204 -18.870 1.00 80.12 92 ASP A CA 1
ATOM 656 C C . ASP A 1 92 ? 20.563 8.694 -20.265 1.00 80.12 92 ASP A C 1
ATOM 658 O O . ASP A 1 92 ? 20.546 7.954 -21.251 1.00 80.12 92 ASP A O 1
ATOM 662 N N . GLY A 1 93 ? 20.846 9.994 -20.366 1.00 69.25 93 GLY A N 1
ATOM 663 C CA . GLY A 1 93 ? 21.246 10.623 -21.619 1.00 69.25 93 GLY A CA 1
ATOM 664 C C . GLY A 1 93 ? 22.540 10.015 -22.168 1.00 69.25 93 GLY A C 1
ATOM 665 O O . GLY A 1 93 ? 23.519 9.849 -21.443 1.00 69.25 93 GLY A O 1
ATOM 666 N N . VAL A 1 94 ? 22.567 9.718 -23.469 1.00 68.69 94 VAL A N 1
ATOM 667 C CA . VAL A 1 94 ? 23.801 9.340 -24.168 1.00 68.69 94 VAL A CA 1
ATOM 668 C C . VAL A 1 94 ? 24.618 10.608 -24.419 1.00 68.69 94 VAL A C 1
ATOM 670 O O . VAL A 1 94 ? 24.207 11.476 -25.190 1.00 68.69 94 VAL A O 1
ATOM 673 N N . ALA A 1 95 ? 25.782 10.725 -23.780 1.00 61.09 95 ALA A N 1
ATOM 674 C CA . ALA A 1 95 ? 26.737 11.786 -24.080 1.00 61.09 95 ALA A CA 1
ATOM 675 C C . ALA A 1 95 ? 27.435 11.485 -25.417 1.00 61.09 95 ALA A C 1
ATOM 677 O O . ALA A 1 95 ? 28.398 10.722 -25.470 1.00 61.09 95 ALA A O 1
ATOM 678 N N . ILE A 1 96 ? 26.950 12.076 -26.510 1.00 61.72 96 ILE A N 1
ATOM 679 C CA . ILE A 1 96 ? 27.648 12.034 -27.799 1.00 61.72 96 ILE A CA 1
ATOM 680 C C . ILE A 1 96 ? 28.743 13.105 -27.764 1.00 61.72 96 ILE A C 1
ATOM 682 O O . ILE A 1 96 ? 28.459 14.297 -27.874 1.00 61.72 96 ILE A O 1
ATOM 686 N N . ALA A 1 97 ? 29.999 12.700 -27.569 1.00 56.47 97 ALA A N 1
ATOM 687 C CA . ALA A 1 97 ? 31.129 13.617 -27.697 1.00 56.47 97 ALA A CA 1
ATOM 688 C C . ALA A 1 97 ? 31.257 14.066 -29.170 1.00 56.47 97 ALA A C 1
ATOM 690 O O . ALA A 1 97 ? 31.221 13.208 -30.057 1.00 56.47 97 ALA A O 1
ATOM 691 N N . PRO A 1 98 ? 31.411 15.370 -29.474 1.00 59.72 98 PRO A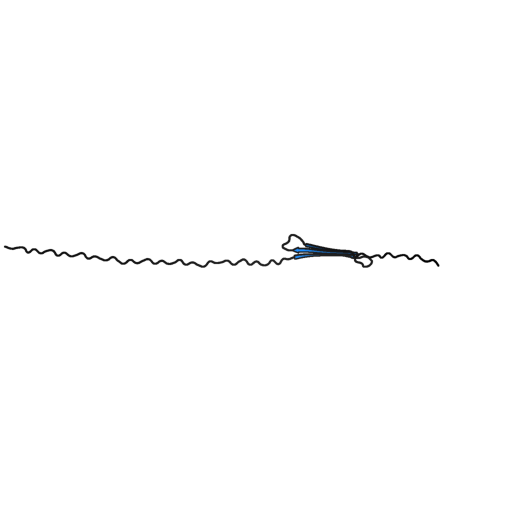 N 1
ATOM 692 C CA . PRO A 1 98 ? 31.636 15.807 -30.845 1.00 59.72 98 PRO A CA 1
ATOM 693 C C . PRO A 1 98 ? 33.003 15.300 -31.322 1.00 59.72 98 PRO A C 1
ATOM 695 O O . PRO A 1 98 ? 34.042 15.644 -30.759 1.00 59.72 98 PRO A O 1
ATOM 698 N N . ALA A 1 99 ? 33.002 14.471 -32.367 1.00 54.75 99 ALA A N 1
ATOM 699 C CA . ALA A 1 99 ? 34.219 14.064 -33.051 1.00 54.75 99 ALA A CA 1
ATOM 700 C C . ALA A 1 99 ? 34.803 15.282 -33.781 1.00 54.75 99 ALA A C 1
ATOM 702 O O . ALA A 1 99 ? 34.293 15.711 -34.817 1.00 54.75 99 ALA A O 1
ATOM 703 N N . TYR A 1 100 ? 35.867 15.864 -33.232 1.00 47.38 100 TYR A N 1
ATOM 704 C CA . TYR A 1 100 ? 36.664 16.849 -33.952 1.00 47.38 100 TYR A CA 1
ATOM 705 C C . TYR A 1 100 ? 37.335 16.154 -35.145 1.00 47.38 100 TYR A C 1
ATOM 707 O O . TYR A 1 100 ? 38.236 15.335 -34.971 1.00 47.38 100 TYR A O 1
ATOM 715 N N . HIS A 1 101 ? 36.896 16.476 -36.363 1.00 48.34 101 HIS A N 1
ATOM 716 C CA . HIS A 1 101 ? 37.625 16.131 -37.580 1.00 48.34 101 HIS A CA 1
ATOM 717 C C . HIS A 1 101 ? 38.931 16.934 -37.610 1.00 48.34 101 HIS A C 1
ATOM 719 O O . HIS A 1 101 ? 38.912 18.152 -37.789 1.00 48.34 101 HIS A O 1
ATOM 725 N N . ALA A 1 102 ? 40.069 16.263 -37.433 1.00 52.22 102 ALA A N 1
ATOM 726 C CA . ALA A 1 102 ? 41.360 16.865 -37.744 1.00 52.22 102 ALA A CA 1
ATOM 727 C C . ALA A 1 102 ? 41.466 17.042 -39.273 1.00 52.22 102 ALA A C 1
ATOM 729 O O . ALA A 1 102 ? 41.175 16.090 -40.005 1.00 52.22 102 ALA A O 1
ATOM 730 N N . PRO A 1 103 ? 41.849 18.226 -39.786 1.00 56.38 103 PRO A N 1
ATOM 731 C CA . PRO A 1 103 ? 42.043 18.404 -41.218 1.00 56.38 103 PRO A CA 1
ATOM 732 C C . PRO A 1 103 ? 43.210 17.531 -41.692 1.00 56.38 103 PRO A C 1
ATOM 734 O O . PRO A 1 103 ? 44.283 17.528 -41.088 1.00 56.38 103 PRO A O 1
ATOM 737 N N . ALA A 1 104 ? 42.990 16.779 -42.771 1.00 57.34 104 ALA A N 1
ATOM 738 C CA . ALA A 1 104 ? 44.028 15.982 -43.408 1.00 57.34 104 ALA A CA 1
ATOM 739 C C . ALA A 1 104 ? 45.146 16.906 -43.918 1.00 57.34 104 ALA A C 1
ATOM 741 O O . ALA A 1 104 ? 44.909 17.765 -44.768 1.00 57.34 104 ALA A O 1
ATOM 742 N N . ALA A 1 105 ? 46.357 16.734 -43.390 1.00 50.03 105 ALA A N 1
ATOM 743 C CA . ALA A 1 105 ? 47.545 17.381 -43.926 1.00 50.03 105 ALA A CA 1
ATOM 744 C C . ALA A 1 105 ? 47.914 16.702 -45.254 1.00 50.03 105 ALA A C 1
ATOM 746 O O . ALA A 1 105 ? 48.221 15.511 -45.279 1.00 50.03 105 ALA A O 1
ATOM 747 N N . TYR A 1 106 ? 47.841 17.451 -46.353 1.00 39.72 106 TYR A N 1
ATOM 748 C CA . TYR A 1 106 ? 48.356 17.026 -47.654 1.00 39.72 106 TYR A CA 1
ATOM 749 C C . TYR A 1 106 ? 49.884 17.205 -47.641 1.00 39.72 106 TYR A C 1
ATOM 751 O O . TYR A 1 106 ? 50.357 18.283 -47.274 1.00 39.72 106 TYR A O 1
ATOM 759 N N . ALA A 1 107 ? 50.625 16.147 -47.978 1.00 47.38 107 ALA A N 1
ATOM 760 C CA . ALA A 1 107 ? 52.083 16.139 -48.126 1.00 47.38 107 ALA A CA 1
ATOM 761 C C . ALA A 1 107 ? 52.480 16.271 -49.601 1.00 47.38 107 ALA A C 1
ATOM 763 O O . ALA A 1 107 ? 51.711 15.768 -50.455 1.00 47.38 107 ALA A O 1
#

Radius of gyration: 61.79 Å; chains: 1; bounding box: 134×24×181 Å

pLDDT: mean 74.98, std 14.55, range [39.72, 96.5]

Foldseek 3Di:
DDDDDDDDDDDDDDDDDDDDDDDDDDDDDDDDDDDDDDDDDDDDPDPKDKDKDKDKDFDADPVRHGQKIKIKMWIDIPPDPDIDIDMDMDGPDDPDDDPPDDDDDDD